Protein AF-A0A4W3HSY1-F1 (afdb_monomer_lite)

Radius of gyration: 19.66 Å; chains: 1; bounding box: 54×34×47 Å

Organism: Callorhinchus milii (NCBI:txid7868)

pLDDT: mean 84.93, std 12.86, range [58.09, 97.31]

InterPro domains:
  IPR000742 EGF-like domain [PF00008] (1-27)
  IPR000742 EGF-like domain [PS50026] (1-29)
  IPR002181 Fibrinogen, alpha/beta/gamma chain, C-terminal globular domain [PS51406] (28-95)
  IPR036056 Fibrinogen-like, C-terminal [SSF56496] (22-72)

Foldseek 3Di:
DAQPWDWDDDPVGIATHCPPRQADDRPSFFGPAALDLVRVVVVVDAWDWGFHDNVRGRPDGTDTDTRHNPDDDPDPPDPDDPDPPDPDPPDDDDD

Secondary structure (DSSP, 8-state):
--TTPEEEEETTEEEEE-TTTTEESTTS-EESSBSSHHHHHHTTPPSEEEEE-TT-BTTSPPEEEEE-TTSPPP-PPPPPPPPP-PPPP-PPPP-

Structure (mmCIF, N/CA/C/O backbone):
data_AF-A0A4W3HSY1-F1
#
_entry.id   AF-A0A4W3HSY1-F1
#
loop_
_atom_site.group_PDB
_atom_site.id
_atom_site.type_symbol
_atom_site.label_atom_id
_atom_site.label_alt_id
_atom_site.label_comp_id
_atom_site.label_asym_id
_atom_site.label_entity_id
_atom_site.label_seq_id
_atom_site.pdbx_PDB_ins_code
_atom_site.Cartn_x
_atom_site.Cartn_y
_atom_site.Cartn_z
_atom_site.occupancy
_atom_site.B_iso_or_equiv
_atom_site.auth_seq_id
_atom_site.auth_comp_id
_atom_site.auth_asym_id
_atom_site.auth_atom_id
_atom_site.pdbx_PDB_model_num
ATOM 1 N N . CYS A 1 1 ? 12.190 -6.051 -10.191 1.00 90.69 1 CYS A N 1
ATOM 2 C CA . CYS A 1 1 ? 11.146 -5.510 -9.303 1.00 90.69 1 CYS A CA 1
ATOM 3 C C . CYS A 1 1 ? 10.907 -6.512 -8.193 1.00 90.69 1 CYS A C 1
ATOM 5 O O . CYS A 1 1 ? 11.198 -7.690 -8.381 1.00 90.69 1 CYS A O 1
ATOM 7 N N . GLU A 1 2 ? 10.449 -6.059 -7.038 1.00 91.19 2 GLU A N 1
ATOM 8 C CA . GLU A 1 2 ? 10.194 -6.918 -5.884 1.00 91.19 2 GLU A CA 1
ATOM 9 C C . GLU A 1 2 ? 8.796 -7.558 -5.969 1.00 91.19 2 GLU A C 1
ATOM 11 O O . GLU A 1 2 ? 7.979 -7.177 -6.807 1.00 91.19 2 GLU A O 1
ATOM 16 N N . HIS A 1 3 ? 8.546 -8.582 -5.147 1.00 89.19 3 HIS A N 1
ATOM 17 C CA . HIS A 1 3 ? 7.258 -9.302 -5.029 1.00 89.19 3 HIS A CA 1
ATOM 18 C C . HIS A 1 3 ? 6.640 -9.795 -6.343 1.00 89.19 3 HIS A C 1
ATOM 20 O O . HIS A 1 3 ? 5.421 -9.869 -6.478 1.00 89.19 3 HIS A O 1
ATOM 26 N N . GLY A 1 4 ? 7.483 -10.163 -7.310 1.00 90.88 4 GLY A N 1
ATOM 27 C CA . GLY A 1 4 ? 7.026 -10.690 -8.595 1.00 90.88 4 GLY A CA 1
ATOM 28 C C . GLY A 1 4 ? 6.533 -9.627 -9.577 1.00 90.88 4 GLY A C 1
ATOM 29 O O . GLY A 1 4 ? 5.901 -9.994 -10.561 1.00 90.88 4 GLY A O 1
ATOM 30 N N . GLY A 1 5 ? 6.824 -8.342 -9.341 1.00 94.44 5 GLY A N 1
ATOM 31 C CA . GLY A 1 5 ? 6.564 -7.294 -10.328 1.00 94.44 5 GLY A CA 1
ATOM 32 C C . GLY A 1 5 ? 7.336 -7.527 -11.631 1.00 94.44 5 GLY A C 1
ATOM 33 O O . GLY A 1 5 ? 8.509 -7.925 -11.611 1.00 94.44 5 GLY A O 1
ATOM 34 N N . GLU A 1 6 ? 6.692 -7.266 -12.767 1.00 97.06 6 GLU A N 1
ATOM 35 C CA . GLU A 1 6 ? 7.317 -7.434 -14.078 1.00 97.06 6 GLU A CA 1
ATOM 36 C C . GLU A 1 6 ? 8.278 -6.276 -14.349 1.00 97.06 6 GLU A C 1
ATOM 38 O O . GLU A 1 6 ? 7.927 -5.104 -14.224 1.00 97.06 6 GLU A O 1
ATOM 43 N N . CYS A 1 7 ? 9.518 -6.607 -14.702 1.00 96.88 7 CYS A N 1
ATOM 44 C CA . CYS A 1 7 ? 10.554 -5.624 -14.980 1.00 96.88 7 CYS A CA 1
ATOM 45 C C . CYS A 1 7 ? 10.732 -5.465 -16.486 1.00 96.88 7 CYS A C 1
ATOM 47 O O . CYS A 1 7 ? 11.060 -6.430 -17.176 1.00 96.88 7 CYS A O 1
ATOM 49 N N . SER A 1 8 ? 10.614 -4.234 -16.971 1.00 96.31 8 SER A N 1
ATOM 50 C CA . SER A 1 8 ? 11.009 -3.854 -18.326 1.00 96.31 8 SER A CA 1
ATOM 51 C C . SER A 1 8 ? 12.137 -2.827 -18.257 1.00 96.31 8 SER A C 1
ATOM 53 O O . SER A 1 8 ? 12.108 -1.904 -17.445 1.00 96.31 8 SER A O 1
ATOM 55 N N . GLN A 1 9 ? 13.171 -2.993 -19.081 1.00 96.62 9 GLN A N 1
ATOM 56 C CA . GLN A 1 9 ? 14.327 -2.095 -19.120 1.00 96.62 9 GLN A CA 1
ATOM 57 C C . GLN A 1 9 ? 14.581 -1.607 -20.545 1.00 96.62 9 GLN A C 1
ATOM 59 O O . GLN A 1 9 ? 14.482 -2.369 -21.506 1.00 96.62 9 GLN A O 1
ATOM 64 N N . THR A 1 10 ? 14.950 -0.334 -20.661 1.00 93.75 10 THR A N 1
ATOM 65 C CA . THR A 1 10 ? 15.478 0.285 -21.880 1.00 93.75 10 THR A CA 1
ATOM 66 C C . THR A 1 10 ? 16.879 0.846 -21.618 1.00 93.75 10 THR A C 1
ATOM 68 O O . THR A 1 10 ? 17.394 0.792 -20.503 1.00 93.75 10 THR A O 1
ATOM 71 N N . TRP A 1 11 ? 17.517 1.412 -22.644 1.00 92.81 11 TRP A N 1
ATOM 72 C CA . TRP A 1 11 ? 18.855 2.003 -22.526 1.00 92.81 11 TRP A CA 1
ATOM 73 C C . TRP A 1 11 ? 18.922 3.214 -21.576 1.00 92.81 11 TRP A C 1
ATOM 75 O O . TRP A 1 11 ? 20.010 3.567 -21.129 1.00 92.81 11 TRP A O 1
ATOM 85 N N . SER A 1 12 ? 17.786 3.848 -21.267 1.00 92.00 12 SER A N 1
ATOM 86 C CA . SER A 1 12 ? 17.710 5.063 -20.447 1.00 92.00 12 SER A CA 1
ATOM 87 C C . SER A 1 12 ? 17.016 4.866 -19.096 1.00 92.00 12 SER A C 1
ATOM 89 O O . SER A 1 12 ? 16.845 5.840 -18.366 1.00 92.00 12 SER A O 1
ATOM 91 N N . GLY A 1 13 ? 16.581 3.651 -18.750 1.00 93.75 13 GLY A N 1
ATOM 92 C CA . GLY A 1 13 ? 15.909 3.407 -17.473 1.00 93.75 13 GLY A CA 1
ATOM 93 C C . GLY A 1 13 ? 15.213 2.056 -17.371 1.00 93.75 13 GLY A C 1
ATOM 94 O O . GLY A 1 13 ? 15.277 1.226 -18.278 1.00 93.75 13 GLY A O 1
ATOM 95 N N . PHE A 1 14 ? 14.528 1.849 -16.250 1.00 95.81 14 PHE A N 1
ATOM 96 C CA . PHE A 1 14 ? 13.719 0.664 -15.987 1.00 95.81 14 PHE A CA 1
ATOM 97 C C . PHE A 1 14 ? 12.318 1.067 -15.524 1.00 95.81 14 PHE A C 1
ATOM 99 O O . PHE A 1 14 ? 12.102 2.173 -15.032 1.00 95.81 14 PHE A O 1
ATOM 106 N N . TYR A 1 15 ? 11.370 0.157 -15.696 1.00 96.00 15 TYR A N 1
ATOM 107 C CA . TYR A 1 15 ? 10.003 0.282 -15.224 1.00 96.00 15 TYR A CA 1
ATOM 108 C C . TYR A 1 15 ? 9.550 -1.043 -14.620 1.00 96.00 15 TYR A C 1
ATOM 110 O O . TYR A 1 15 ? 9.827 -2.117 -15.163 1.00 96.00 15 TYR A O 1
ATOM 118 N N . CYS A 1 16 ? 8.846 -0.940 -13.499 1.00 96.88 16 CYS A N 1
ATOM 119 C CA . CYS A 1 16 ? 8.261 -2.064 -12.798 1.00 96.88 16 CYS A CA 1
ATOM 120 C C . CYS A 1 16 ? 6.741 -2.000 -12.863 1.00 96.88 16 CYS A C 1
ATOM 122 O O . CYS A 1 16 ? 6.141 -1.061 -12.337 1.00 96.88 16 CYS A O 1
ATOM 124 N N . ASP A 1 17 ? 6.123 -3.022 -13.450 1.00 97.00 17 ASP A N 1
ATOM 125 C CA . ASP A 1 17 ? 4.691 -3.243 -13.305 1.00 97.00 17 ASP A CA 1
ATOM 126 C C . ASP A 1 17 ? 4.428 -3.995 -11.994 1.00 97.00 17 ASP A C 1
ATOM 128 O O . ASP A 1 17 ? 4.789 -5.163 -11.833 1.00 97.00 17 ASP A O 1
ATOM 132 N N . CYS A 1 18 ? 3.812 -3.302 -11.038 1.00 95.25 18 CYS A N 1
ATOM 133 C CA . CYS A 1 18 ? 3.450 -3.859 -9.736 1.00 95.25 18 CYS A CA 1
ATOM 134 C C . CYS A 1 18 ? 2.020 -4.425 -9.698 1.00 95.25 18 CYS A C 1
ATOM 136 O O . CYS A 1 18 ? 1.539 -4.815 -8.628 1.00 95.25 18 CYS A O 1
ATOM 138 N N . THR A 1 19 ? 1.304 -4.449 -10.824 1.00 95.50 19 THR A N 1
ATOM 139 C CA . THR A 1 19 ? -0.093 -4.890 -10.889 1.00 95.50 19 THR A CA 1
ATOM 140 C C . THR A 1 19 ? -0.240 -6.325 -10.386 1.00 95.50 19 THR A C 1
ATOM 142 O O . THR A 1 19 ? 0.526 -7.215 -10.733 1.00 95.50 19 THR A O 1
ATOM 145 N N . GLY A 1 20 ? -1.229 -6.558 -9.519 1.00 91.50 20 GLY A N 1
ATOM 146 C CA . GLY A 1 20 ? -1.508 -7.883 -8.954 1.00 91.50 20 GLY A CA 1
ATOM 147 C C . GLY A 1 20 ? -0.549 -8.345 -7.852 1.00 91.50 20 GLY A C 1
ATOM 148 O O . GLY A 1 20 ? -0.811 -9.374 -7.236 1.00 91.50 20 GLY A O 1
ATOM 149 N N . THR A 1 21 ? 0.507 -7.585 -7.544 1.00 90.88 21 THR A N 1
ATOM 150 C CA . THR A 1 21 ? 1.472 -7.960 -6.493 1.00 90.88 21 THR A CA 1
ATOM 151 C C . THR A 1 21 ? 0.997 -7.599 -5.083 1.00 90.88 21 THR A C 1
ATOM 153 O O . THR A 1 21 ? 1.409 -8.233 -4.118 1.00 90.88 21 THR A O 1
ATOM 156 N N . GLY A 1 22 ? 0.126 -6.590 -4.946 1.00 90.69 22 GLY A N 1
ATOM 157 C CA . GLY A 1 22 ? -0.195 -5.986 -3.644 1.00 90.69 22 GLY A CA 1
ATOM 158 C C . GLY A 1 22 ? 0.849 -4.967 -3.168 1.00 90.69 22 GLY A C 1
ATOM 159 O O . GLY A 1 22 ? 0.801 -4.533 -2.018 1.00 90.69 22 GLY A O 1
ATOM 160 N N . TYR A 1 23 ? 1.761 -4.550 -4.050 1.00 91.19 23 TYR A N 1
ATOM 161 C CA . TYR A 1 23 ? 2.804 -3.568 -3.764 1.00 91.19 23 TYR A CA 1
ATOM 162 C C . TYR A 1 23 ? 2.808 -2.421 -4.787 1.00 91.19 23 TYR A C 1
ATOM 164 O O . TYR A 1 23 ? 2.195 -2.487 -5.851 1.00 91.19 23 TYR A O 1
ATOM 172 N N . THR A 1 24 ? 3.480 -1.327 -4.440 1.00 92.25 24 THR A N 1
ATOM 173 C CA . THR A 1 24 ? 3.571 -0.076 -5.194 1.00 92.25 24 THR A CA 1
ATOM 174 C C . THR A 1 24 ? 4.961 0.562 -5.058 1.00 92.25 24 THR A C 1
ATOM 176 O O . THR A 1 24 ? 5.824 0.103 -4.305 1.00 92.25 24 THR A O 1
ATOM 179 N N . GLY A 1 25 ? 5.185 1.662 -5.777 1.00 92.75 25 GLY A N 1
ATOM 180 C CA . GLY A 1 25 ? 6.472 2.348 -5.882 1.00 92.75 25 GLY A CA 1
ATOM 181 C C . GLY A 1 25 ? 7.308 1.880 -7.071 1.00 92.75 25 GLY A C 1
ATOM 182 O O . GLY A 1 25 ? 6.943 0.943 -7.770 1.00 92.75 25 GLY A O 1
ATOM 183 N N . GLU A 1 26 ? 8.439 2.550 -7.288 1.00 94.00 26 GLU A N 1
ATOM 184 C CA . GLU A 1 26 ? 9.310 2.357 -8.459 1.00 94.00 26 GLU A CA 1
ATOM 185 C C . GLU A 1 26 ? 9.829 0.921 -8.603 1.00 94.00 26 GLU A C 1
ATOM 187 O O . GLU A 1 26 ? 9.991 0.432 -9.714 1.00 94.00 26 GLU A O 1
ATOM 192 N N . THR A 1 27 ? 10.049 0.230 -7.484 1.00 93.81 27 THR A N 1
ATOM 193 C CA . THR A 1 27 ? 10.548 -1.152 -7.450 1.00 93.81 27 THR A CA 1
ATOM 194 C C . THR A 1 27 ? 9.535 -2.153 -6.896 1.00 93.81 27 THR A C 1
ATOM 196 O O . THR A 1 27 ? 9.892 -3.312 -6.700 1.00 93.81 27 THR A O 1
ATOM 199 N N . CYS A 1 28 ? 8.283 -1.743 -6.656 1.00 93.06 28 CYS A N 1
ATOM 200 C CA . CYS A 1 28 ? 7.265 -2.543 -5.958 1.00 93.06 28 CYS A CA 1
ATOM 201 C C . CYS A 1 28 ? 7.649 -2.926 -4.513 1.00 93.06 28 CYS A C 1
ATOM 203 O O . CYS A 1 28 ? 7.281 -3.993 -4.030 1.00 93.06 28 CYS A O 1
ATOM 205 N N . HIS A 1 29 ? 8.404 -2.067 -3.823 1.00 90.50 29 HIS A N 1
ATOM 206 C CA . HIS A 1 29 ? 8.840 -2.305 -2.444 1.00 90.50 29 HIS A CA 1
ATOM 207 C C . HIS A 1 29 ? 7.775 -1.945 -1.394 1.00 90.50 29 HIS A C 1
ATOM 209 O O . HIS A 1 29 ? 7.725 -2.535 -0.318 1.00 90.50 29 HIS A O 1
ATOM 215 N N . ARG A 1 30 ? 6.915 -0.956 -1.675 1.00 90.56 30 ARG A N 1
ATOM 216 C CA . ARG A 1 30 ? 5.959 -0.438 -0.685 1.00 90.56 30 ARG A CA 1
ATOM 217 C C . ARG A 1 30 ? 4.662 -1.221 -0.729 1.00 90.56 30 ARG A C 1
ATOM 219 O O . ARG A 1 30 ? 4.088 -1.367 -1.801 1.00 90.56 30 ARG A O 1
ATOM 226 N N . SER A 1 31 ? 4.163 -1.665 0.412 1.00 91.69 31 SER A N 1
ATOM 227 C CA . SER A 1 31 ? 2.845 -2.295 0.484 1.00 91.69 31 SER A CA 1
ATOM 228 C C . SER A 1 31 ? 1.718 -1.311 0.165 1.00 91.69 31 SER A C 1
ATOM 230 O O . SER A 1 31 ? 1.829 -0.106 0.4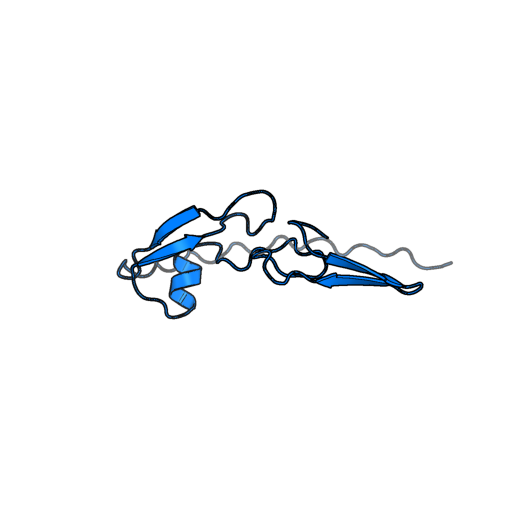03 1.00 91.69 31 SER A O 1
ATOM 232 N N . VAL A 1 32 ? 0.616 -1.822 -0.392 1.00 91.88 32 VAL A N 1
ATOM 233 C CA . VAL A 1 32 ? -0.627 -1.048 -0.578 1.00 91.88 32 VAL A CA 1
ATOM 234 C C . VAL A 1 32 ? -1.495 -1.010 0.684 1.00 91.88 32 VAL A C 1
ATOM 236 O O . VAL A 1 32 ? -2.516 -0.320 0.704 1.00 91.88 32 VAL A O 1
ATOM 239 N N . HIS A 1 33 ? -1.132 -1.778 1.712 1.00 92.94 33 HIS A N 1
ATOM 240 C CA . HIS A 1 33 ? -1.862 -1.869 2.970 1.00 92.94 33 HIS A CA 1
ATOM 241 C C . HIS A 1 33 ? -1.400 -0.800 3.964 1.00 92.94 33 HIS A C 1
ATOM 243 O O . HIS A 1 33 ? -0.255 -0.356 3.943 1.00 92.94 33 HIS A O 1
ATOM 249 N N . GLU A 1 34 ? -2.305 -0.372 4.846 1.00 94.44 34 GLU A N 1
ATOM 250 C CA . GLU A 1 34 ? -1.972 0.632 5.857 1.00 94.44 34 GLU A CA 1
ATOM 251 C C . GLU A 1 34 ? -1.043 0.067 6.923 1.00 94.44 34 GLU A C 1
ATOM 253 O O . GLU A 1 34 ? -1.149 -1.097 7.292 1.00 94.44 34 GLU A O 1
ATOM 258 N N . GLN A 1 35 ? -0.215 0.926 7.511 1.00 93.88 35 GLN A N 1
ATOM 259 C CA . GLN A 1 35 ? 0.725 0.514 8.555 1.00 93.88 35 GLN A CA 1
ATOM 26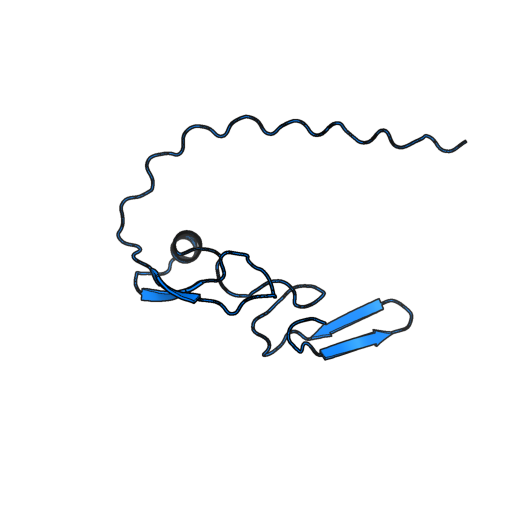0 C C . GLN A 1 35 ? 0.077 0.340 9.935 1.00 93.88 35 GLN A C 1
ATOM 262 O O . GLN A 1 35 ? 0.666 -0.251 10.838 1.00 93.88 35 GLN A O 1
ATOM 267 N N . SER A 1 36 ? -1.144 0.842 10.137 1.00 94.81 36 SER A N 1
ATOM 268 C CA . SER A 1 36 ? -1.844 0.704 11.414 1.00 94.81 36 SER A CA 1
ATOM 269 C C . SER A 1 36 ? -3.356 0.856 11.278 1.00 94.81 36 SER A C 1
ATOM 271 O O . SER A 1 36 ? -3.870 1.442 10.323 1.00 94.81 36 SER A O 1
ATOM 273 N N . CYS A 1 37 ? -4.087 0.389 12.292 1.00 95.19 37 CYS A N 1
ATOM 274 C CA . CYS A 1 37 ? -5.520 0.649 12.405 1.00 95.19 37 CYS A CA 1
ATOM 275 C C . CYS A 1 37 ? -5.842 2.150 12.498 1.00 95.19 37 CYS A C 1
ATOM 277 O O . CYS A 1 37 ?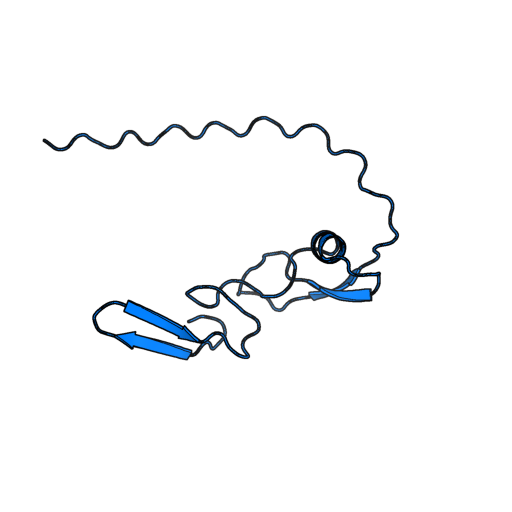 -6.881 2.584 12.012 1.00 95.19 37 CYS A O 1
ATOM 279 N N . GLU A 1 38 ? -4.956 2.965 13.070 1.00 93.62 38 GLU A N 1
ATOM 280 C CA . GLU A 1 38 ? -5.141 4.418 13.113 1.00 93.62 38 GLU A CA 1
ATOM 281 C C . GLU A 1 38 ? -5.063 5.041 11.712 1.00 93.62 38 GLU A C 1
ATOM 283 O O . GLU A 1 38 ? -5.902 5.866 11.353 1.00 93.62 38 GLU A O 1
ATOM 288 N N . ALA A 1 39 ? -4.133 4.582 10.872 1.00 93.88 39 ALA A N 1
ATOM 289 C CA . ALA A 1 39 ? -4.067 4.998 9.472 1.00 93.88 39 ALA A CA 1
ATOM 290 C C . ALA A 1 39 ? -5.335 4.584 8.699 1.00 93.88 39 ALA A C 1
ATOM 292 O O . ALA A 1 39 ? -5.918 5.396 7.976 1.00 93.88 39 ALA A O 1
ATOM 293 N N . VAL A 1 40 ? -5.844 3.368 8.935 1.00 94.81 40 VAL A N 1
ATOM 294 C CA . VAL A 1 40 ? -7.137 2.915 8.388 1.00 94.81 40 VAL A CA 1
ATOM 295 C C . VAL A 1 40 ? -8.292 3.814 8.860 1.00 94.81 40 VAL A C 1
ATOM 297 O O . VAL A 1 40 ? -9.148 4.188 8.052 1.00 94.81 40 VAL A O 1
ATOM 300 N N . LYS A 1 41 ? -8.305 4.219 10.138 1.00 93.25 41 LYS A N 1
ATOM 301 C CA . LYS A 1 41 ? -9.305 5.135 10.716 1.00 93.25 41 LYS A CA 1
ATOM 302 C C . LYS A 1 41 ? -9.269 6.507 10.045 1.00 93.25 41 LYS A C 1
ATOM 304 O O . LYS A 1 41 ? -10.319 7.018 9.660 1.00 93.25 41 LYS A O 1
ATOM 309 N N . HIS A 1 42 ? -8.082 7.081 9.841 1.00 93.31 42 HIS A N 1
ATOM 310 C CA . HIS A 1 42 ? -7.914 8.371 9.159 1.00 93.31 42 HIS A CA 1
ATOM 311 C C . HIS A 1 42 ? -8.352 8.344 7.689 1.00 93.31 42 HIS A C 1
ATOM 313 O O . HIS A 1 42 ? -8.724 9.380 7.143 1.00 93.31 42 HIS A O 1
ATOM 319 N N . LYS A 1 43 ? -8.415 7.160 7.065 1.00 93.62 43 LYS A N 1
ATOM 320 C CA . LYS A 1 43 ? -9.039 6.957 5.745 1.00 93.62 43 LYS A CA 1
ATOM 321 C C . LYS A 1 43 ? -10.571 6.832 5.786 1.00 93.62 43 LYS A C 1
ATOM 323 O O . LYS A 1 43 ? -11.176 6.453 4.784 1.00 93.62 43 LYS A O 1
ATOM 328 N N . GLY A 1 44 ? -11.208 7.130 6.921 1.00 93.31 44 GLY A N 1
ATOM 329 C CA . GLY A 1 44 ? -12.666 7.152 7.077 1.00 93.31 44 GLY A CA 1
ATOM 330 C C . GLY A 1 44 ? -13.311 5.768 7.181 1.00 93.31 44 GLY A C 1
ATOM 331 O O . GLY A 1 44 ? -14.496 5.615 6.893 1.00 93.31 44 GLY A O 1
ATOM 332 N N . ARG A 1 45 ? -12.542 4.738 7.550 1.00 94.62 45 ARG A N 1
ATOM 333 C CA . ARG A 1 45 ? -13.057 3.373 7.715 1.00 94.62 45 ARG A CA 1
ATOM 334 C C . ARG A 1 45 ? -13.649 3.172 9.111 1.00 94.62 45 ARG A C 1
ATOM 336 O O . ARG A 1 45 ? -13.176 3.739 10.093 1.00 94.62 45 ARG A O 1
ATOM 343 N N . THR A 1 46 ? -14.673 2.330 9.195 1.00 94.12 46 THR A N 1
ATOM 344 C CA . THR A 1 46 ? -15.290 1.886 10.455 1.00 94.12 46 THR A CA 1
ATOM 345 C C . THR A 1 46 ? -14.581 0.650 11.014 1.00 94.12 46 THR A C 1
ATOM 347 O O . THR A 1 46 ? -13.730 0.066 10.343 1.00 94.12 46 THR A O 1
ATOM 350 N N . SER A 1 47 ? -14.934 0.231 12.235 1.00 96.19 47 SER A N 1
ATOM 351 C CA . SER A 1 47 ? -14.411 -1.005 12.833 1.00 96.19 47 SER A CA 1
ATOM 352 C C . SER A 1 47 ? -14.623 -2.220 11.924 1.00 96.19 47 SER A C 1
ATOM 354 O O . SER A 1 47 ? -15.666 -2.338 11.279 1.00 96.19 47 SER A O 1
ATOM 356 N N . GLY A 1 48 ? -13.641 -3.121 11.876 1.00 96.00 48 GLY A N 1
ATOM 357 C CA . GLY A 1 48 ? -13.660 -4.283 10.987 1.00 96.00 48 GLY A CA 1
ATOM 358 C C . GLY A 1 48 ? -12.305 -4.980 10.887 1.00 96.00 48 GLY A C 1
ATOM 359 O O . GLY A 1 48 ? -11.341 -4.563 11.523 1.00 96.00 48 GLY A O 1
ATOM 360 N N . VAL A 1 49 ? -12.233 -6.050 10.091 1.00 97.31 49 VAL A N 1
ATOM 361 C CA . VAL A 1 49 ? -10.976 -6.763 9.812 1.00 97.31 49 VAL A CA 1
ATOM 362 C C . VAL A 1 49 ? -10.289 -6.138 8.603 1.00 97.31 49 VAL A C 1
ATOM 364 O O . VAL A 1 49 ? -10.901 -6.030 7.540 1.00 97.31 49 VAL A O 1
ATOM 367 N N . PHE A 1 50 ? -9.024 -5.753 8.757 1.00 96.00 50 PHE A N 1
ATOM 368 C CA . PHE A 1 50 ? -8.227 -5.132 7.703 1.00 96.00 50 PHE A CA 1
ATOM 369 C C . PHE A 1 50 ? -6.841 -5.779 7.598 1.00 96.00 50 PHE A C 1
ATOM 371 O O . PHE A 1 50 ? -6.284 -6.197 8.617 1.00 96.00 50 PHE A O 1
ATOM 378 N N . PRO A 1 51 ? -6.270 -5.843 6.383 1.00 94.25 51 PRO A N 1
ATOM 379 C CA . PRO A 1 51 ? -4.854 -6.112 6.198 1.00 94.25 51 PRO A CA 1
ATOM 380 C C . PRO A 1 51 ? -4.043 -4.885 6.623 1.00 94.25 51 PRO A C 1
ATOM 382 O O . PRO A 1 51 ? -4.260 -3.786 6.108 1.00 94.25 51 PRO A O 1
ATOM 385 N N . ILE A 1 52 ? -3.125 -5.085 7.561 1.00 94.00 52 ILE A N 1
ATOM 386 C CA . ILE A 1 52 ? -2.204 -4.076 8.075 1.00 94.00 52 ILE A CA 1
ATOM 387 C C . ILE A 1 52 ? -0.779 -4.543 7.815 1.00 94.00 52 ILE A C 1
ATOM 389 O O . ILE A 1 52 ? -0.451 -5.699 8.084 1.00 94.00 52 ILE A O 1
ATOM 393 N N . ASP A 1 53 ? 0.060 -3.637 7.333 1.00 93.44 53 ASP A N 1
ATOM 394 C CA . ASP A 1 53 ? 1.472 -3.883 7.069 1.00 93.44 53 ASP A CA 1
ATOM 395 C C . ASP A 1 53 ? 2.366 -2.913 7.863 1.00 93.44 53 ASP A C 1
ATOM 397 O O . ASP A 1 53 ? 2.725 -1.849 7.359 1.00 93.44 53 ASP A O 1
ATOM 401 N N . PRO A 1 54 ? 2.672 -3.211 9.142 1.00 90.69 54 PRO A N 1
ATOM 402 C CA . PRO A 1 54 ? 3.293 -2.255 10.062 1.00 90.69 54 PRO A CA 1
ATOM 403 C C . PRO A 1 54 ? 4.685 -1.769 9.660 1.00 90.69 54 PRO A C 1
ATOM 405 O O . PRO A 1 54 ? 5.062 -0.650 10.003 1.00 90.69 54 PRO A O 1
ATOM 408 N N . ASP A 1 55 ? 5.455 -2.593 8.954 1.00 85.94 55 ASP A N 1
ATOM 409 C CA . ASP A 1 55 ? 6.783 -2.229 8.455 1.00 85.94 55 ASP A CA 1
ATOM 410 C C . ASP A 1 55 ? 6.717 -1.477 7.110 1.00 85.94 55 ASP A C 1
ATOM 412 O O . ASP A 1 55 ? 7.726 -0.930 6.657 1.00 85.94 55 ASP A O 1
ATOM 416 N N . GLY A 1 56 ? 5.530 -1.410 6.488 1.00 78.88 56 GLY A N 1
ATOM 417 C CA . GLY A 1 56 ? 5.284 -0.829 5.166 1.00 78.88 56 GLY A CA 1
ATOM 418 C C . GLY A 1 56 ? 6.133 -1.446 4.054 1.00 78.88 56 GLY A C 1
ATOM 419 O O . GLY A 1 56 ? 6.266 -0.838 2.983 1.00 78.88 56 GLY A O 1
ATOM 420 N N . SER A 1 57 ? 6.751 -2.592 4.330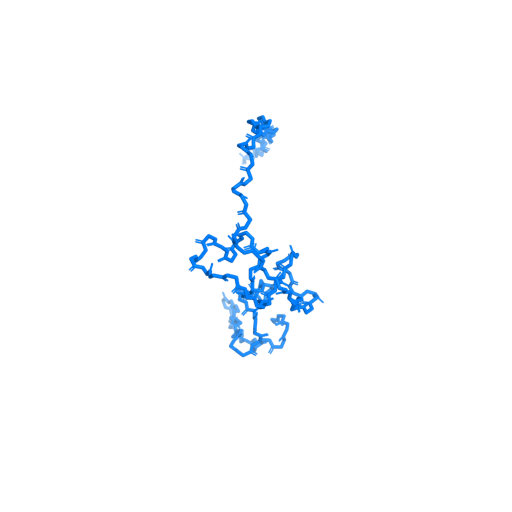 1.00 73.31 57 SER A N 1
ATOM 421 C CA . SER A 1 57 ? 7.850 -3.151 3.567 1.00 73.31 57 SER A CA 1
ATOM 422 C C . SER A 1 57 ? 7.469 -4.526 3.045 1.00 73.31 57 SER A C 1
ATOM 424 O O . SER A 1 57 ? 7.198 -5.459 3.785 1.00 73.31 57 SER A O 1
ATOM 426 N N . ALA A 1 58 ? 7.584 -4.666 1.736 1.00 62.88 58 ALA A N 1
ATOM 427 C CA . ALA A 1 58 ? 8.033 -5.839 1.004 1.00 62.88 58 ALA A CA 1
ATOM 428 C C . ALA A 1 58 ? 8.173 -7.215 1.696 1.00 62.88 58 ALA A C 1
ATOM 430 O O . ALA A 1 58 ? 7.607 -8.213 1.253 1.00 62.88 58 ALA A O 1
ATOM 431 N N . ALA A 1 59 ? 9.017 -7.305 2.725 1.00 71.06 59 ALA A N 1
ATOM 432 C CA . ALA A 1 59 ? 9.572 -8.567 3.195 1.00 71.06 59 ALA A CA 1
ATOM 433 C C . ALA A 1 59 ? 8.538 -9.490 3.861 1.00 71.06 59 ALA A C 1
ATOM 435 O O . ALA A 1 59 ? 8.712 -10.713 3.835 1.00 71.06 59 ALA A O 1
ATOM 436 N N . ALA A 1 60 ? 7.478 -8.928 4.451 1.00 77.75 60 ALA A N 1
ATOM 437 C CA . ALA A 1 60 ? 6.446 -9.672 5.160 1.00 77.75 60 ALA A CA 1
ATOM 438 C C . ALA A 1 60 ? 5.089 -9.612 4.443 1.00 77.75 60 ALA A C 1
ATOM 440 O O . ALA A 1 60 ? 4.772 -8.693 3.691 1.00 77.75 60 ALA A O 1
ATOM 441 N N . LYS A 1 61 ? 4.261 -10.638 4.681 1.00 80.69 61 LYS A N 1
ATOM 442 C CA . LYS A 1 61 ? 2.845 -10.582 4.307 1.00 80.69 61 LYS A CA 1
ATOM 443 C C . LYS A 1 61 ? 2.100 -9.687 5.302 1.00 80.69 61 LYS A C 1
ATOM 445 O O . LYS A 1 61 ? 2.371 -9.793 6.499 1.00 80.69 61 LYS A O 1
ATOM 450 N N . PRO A 1 62 ? 1.095 -8.925 4.842 1.00 89.25 62 PRO A N 1
ATOM 451 C CA . PRO A 1 62 ? 0.254 -8.131 5.725 1.00 89.25 62 PRO A CA 1
ATOM 452 C C . PRO A 1 62 ? -0.487 -9.019 6.732 1.00 89.25 62 PRO A C 1
ATOM 454 O O . PRO A 1 62 ? -0.925 -10.134 6.423 1.00 89.25 62 PRO A O 1
ATOM 457 N N . PHE A 1 63 ? -0.685 -8.491 7.934 1.00 90.94 63 PHE A N 1
ATOM 458 C CA . PHE A 1 63 ? -1.440 -9.136 8.999 1.00 90.94 63 PHE A CA 1
ATOM 459 C C . PHE A 1 63 ? -2.924 -8.809 8.867 1.00 90.94 63 PHE A C 1
ATOM 461 O O . PHE A 1 63 ? -3.304 -7.648 8.745 1.00 90.94 63 PHE A O 1
ATOM 468 N N . LEU A 1 64 ? -3.786 -9.821 8.955 1.00 95.38 64 LEU A N 1
ATOM 469 C CA . LEU A 1 64 ? -5.226 -9.606 9.078 1.00 95.38 64 LEU A CA 1
ATOM 470 C C . LEU A 1 64 ? -5.574 -9.380 10.546 1.00 95.38 64 LEU A C 1
ATOM 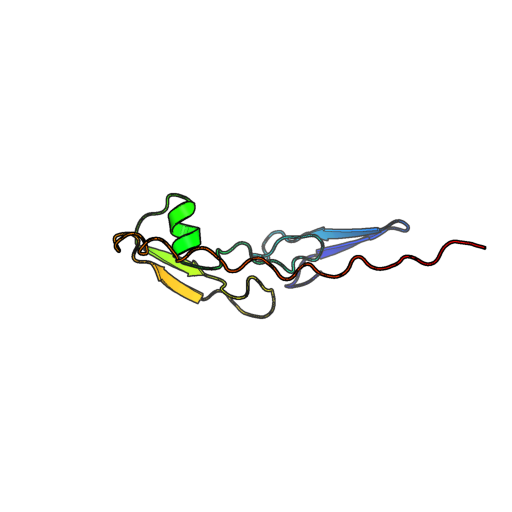472 O O . LEU A 1 64 ? -5.512 -10.307 11.354 1.00 95.38 64 LEU A O 1
ATOM 476 N N . VAL A 1 65 ? -5.947 -8.150 10.888 1.00 96.25 65 VAL A N 1
ATOM 477 C CA . VAL A 1 65 ? -6.268 -7.755 12.265 1.00 96.25 65 VAL A CA 1
ATOM 478 C C . VAL A 1 65 ? -7.646 -7.118 12.338 1.00 96.25 65 VAL A C 1
ATOM 480 O O . VAL A 1 65 ? -8.103 -6.485 11.388 1.00 96.25 65 VAL A O 1
ATOM 483 N N . TYR A 1 66 ? -8.318 -7.266 13.479 1.00 96.12 66 TYR A N 1
ATOM 484 C CA . TYR A 1 66 ? -9.531 -6.508 13.761 1.00 96.12 66 TYR A CA 1
ATOM 485 C C . TYR A 1 66 ? -9.162 -5.125 14.297 1.00 96.12 66 TYR A C 1
ATOM 487 O O . TYR A 1 66 ? -8.598 -4.997 15.383 1.00 96.12 66 TYR A O 1
ATOM 495 N N . CYS A 1 67 ? -9.508 -4.086 13.549 1.00 96.19 67 CYS A N 1
ATOM 496 C CA . CYS A 1 67 ? -9.341 -2.709 13.966 1.00 96.19 67 CYS A CA 1
ATOM 497 C C . CYS A 1 67 ? -10.603 -2.211 14.666 1.00 96.19 67 CYS A C 1
ATOM 499 O O . CYS A 1 67 ? -11.673 -2.119 14.062 1.00 96.19 67 CYS A O 1
ATOM 501 N N . ASN A 1 68 ? -10.464 -1.848 15.938 1.00 94.38 68 ASN A N 1
ATOM 502 C CA . ASN A 1 68 ? -11.519 -1.184 16.687 1.00 94.38 68 ASN A CA 1
ATOM 503 C C . ASN A 1 68 ? -11.396 0.343 16.540 1.00 94.38 68 ASN A C 1
ATOM 505 O O . ASN A 1 68 ? -10.528 0.960 17.154 1.00 94.38 68 ASN A O 1
ATOM 509 N N . MET A 1 69 ? -12.272 0.957 15.742 1.00 90.69 69 MET A N 1
ATOM 510 C CA . MET A 1 69 ? -12.229 2.397 15.449 1.00 90.69 69 MET A CA 1
ATOM 511 C C . MET A 1 69 ? -13.074 3.248 16.401 1.00 90.69 69 MET A C 1
ATOM 513 O O . MET A 1 69 ? -13.007 4.477 16.330 1.00 90.69 69 MET A O 1
ATOM 517 N N . THR A 1 70 ? -13.838 2.618 17.301 1.00 86.00 70 THR A N 1
ATOM 518 C CA . THR A 1 70 ? -14.674 3.303 18.302 1.00 86.00 70 THR A CA 1
ATOM 519 C C . THR A 1 70 ? -13.921 3.631 19.590 1.00 86.00 70 THR A C 1
ATOM 521 O O . THR A 1 70 ? -14.512 4.208 20.497 1.00 86.00 70 THR A O 1
ATOM 524 N N . GLY A 1 71 ? -12.639 3.261 19.691 1.00 73.06 71 GLY A N 1
ATOM 525 C CA . GLY A 1 71 ? -11.780 3.672 20.801 1.00 73.06 71 GLY A CA 1
ATOM 526 C C . GLY A 1 71 ? -11.650 5.195 20.878 1.00 73.06 71 GLY A C 1
ATOM 527 O O . GLY A 1 71 ? -11.663 5.876 19.842 1.00 73.06 71 GLY A O 1
ATOM 528 N N . GLU A 1 72 ? -11.546 5.709 22.106 1.00 67.25 72 GLU A N 1
ATOM 529 C CA . GLU A 1 72 ? -11.327 7.129 22.398 1.00 67.25 72 GLU A CA 1
ATOM 530 C C . GLU A 1 72 ? -10.171 7.690 21.547 1.00 67.25 72 GLU A C 1
ATOM 532 O O . GLU A 1 72 ? -9.218 6.961 21.246 1.00 67.25 72 GLU A O 1
ATOM 537 N N . PRO A 1 73 ? -10.241 8.961 21.104 1.00 63.22 73 PRO A N 1
ATOM 538 C CA . PRO A 1 73 ? -9.097 9.590 20.456 1.00 63.22 73 PRO A CA 1
ATOM 539 C C . PRO A 1 73 ? -7.879 9.494 21.389 1.00 63.22 73 PRO A C 1
ATOM 541 O O . PRO A 1 73 ? -8.049 9.654 22.602 1.00 63.22 73 PRO A O 1
ATOM 544 N N . PRO A 1 74 ? -6.667 9.223 20.864 1.00 62.91 74 PRO A N 1
ATOM 545 C CA . PRO A 1 74 ? -5.476 9.242 21.696 1.00 62.91 74 PRO A CA 1
ATOM 546 C C . PRO A 1 74 ? -5.429 10.586 22.425 1.00 62.91 74 PRO A C 1
ATOM 548 O O . PRO A 1 74 ? -5.631 11.637 21.811 1.00 62.91 74 PRO A O 1
ATOM 551 N N . SER A 1 75 ? -5.223 10.536 23.745 1.00 58.31 75 SER A N 1
ATOM 552 C CA . SER A 1 75 ? -4.974 11.730 24.556 1.00 58.31 75 SER A CA 1
ATOM 553 C C . SER A 1 75 ? -3.952 12.600 23.815 1.00 58.31 75 SER A C 1
ATOM 555 O O . SER A 1 75 ? -3.012 12.016 23.263 1.00 58.31 75 SER A O 1
ATOM 557 N N . PRO A 1 76 ? -4.136 13.934 23.720 1.00 69.88 76 PRO 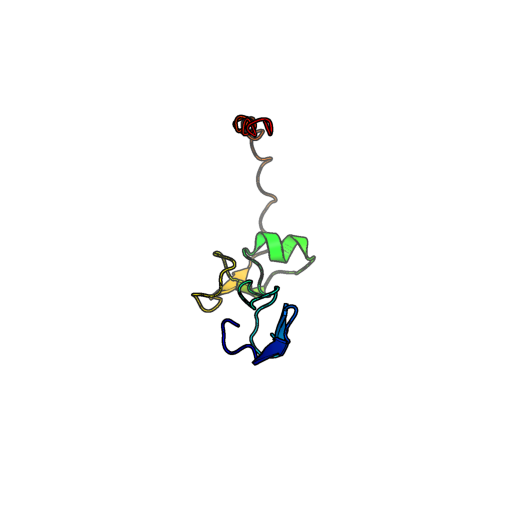A N 1
ATOM 558 C CA . PRO A 1 76 ? -3.285 14.781 22.893 1.00 69.88 76 PRO A CA 1
ATOM 559 C C . PRO A 1 76 ? -1.825 14.438 23.158 1.00 69.88 76 PRO A C 1
ATOM 561 O O . PRO A 1 76 ? -1.370 14.492 24.304 1.00 69.88 76 PRO A O 1
ATOM 564 N N . ALA A 1 77 ? -1.132 13.998 22.103 1.00 58.09 77 ALA A N 1
ATOM 565 C CA . ALA A 1 77 ? 0.257 13.599 22.217 1.00 58.09 77 ALA A CA 1
ATOM 566 C C . ALA A 1 77 ? 1.030 14.756 22.867 1.00 58.09 77 ALA A C 1
ATOM 568 O O . ALA A 1 77 ? 0.800 15.917 22.498 1.00 58.09 77 ALA A O 1
ATOM 569 N N . PRO A 1 78 ? 1.920 14.486 23.837 1.00 68.31 78 PRO A N 1
ATOM 570 C CA . PRO A 1 78 ? 2.814 15.523 24.322 1.00 68.31 78 PRO A CA 1
ATOM 571 C C . PRO A 1 78 ? 3.549 16.133 23.117 1.00 68.31 78 PRO A C 1
ATOM 573 O O . PRO A 1 78 ? 3.824 15.411 22.150 1.00 68.31 78 PRO A O 1
ATOM 576 N N . PRO A 1 79 ? 3.836 17.449 23.133 1.00 67.94 79 PRO A N 1
ATOM 577 C CA . PRO A 1 79 ? 4.507 18.104 22.020 1.00 67.94 79 PRO A CA 1
ATOM 578 C C . PRO A 1 79 ? 5.767 17.320 21.658 1.00 67.94 79 PRO A C 1
ATOM 580 O O . PRO A 1 79 ? 6.563 16.971 22.534 1.00 67.94 79 PRO A O 1
ATOM 583 N N . SER A 1 80 ? 5.913 17.001 20.371 1.00 64.69 80 SER A N 1
ATOM 584 C CA . SER A 1 80 ? 7.072 16.264 19.882 1.00 64.69 80 SER A CA 1
ATOM 585 C C . SER A 1 80 ? 8.349 17.009 20.289 1.00 64.69 80 SER A C 1
ATOM 587 O O . SER A 1 80 ? 8.390 18.239 20.167 1.00 64.69 80 SER A O 1
ATOM 589 N N . PRO A 1 81 ? 9.395 16.311 20.767 1.00 73.50 81 PRO A N 1
ATOM 590 C CA . PRO A 1 81 ? 10.684 16.953 20.967 1.00 73.50 81 PRO A CA 1
ATOM 591 C C . PRO A 1 81 ? 11.150 17.558 19.632 1.00 73.50 81 PRO A C 1
ATOM 593 O O . PRO A 1 81 ? 10.867 16.983 18.575 1.00 73.50 81 PRO A O 1
ATOM 596 N N . PRO A 1 82 ? 11.839 18.713 19.647 1.00 65.94 82 PRO A N 1
ATOM 597 C CA . PRO A 1 82 ? 12.360 19.301 18.422 1.00 65.94 82 PRO A CA 1
ATOM 598 C C . PRO A 1 82 ? 13.257 18.278 17.721 1.00 65.94 82 PRO A C 1
ATOM 600 O O . PRO A 1 82 ? 14.132 17.679 18.352 1.00 65.94 82 PRO A O 1
ATOM 603 N N . SER A 1 83 ? 13.022 18.065 16.424 1.00 68.19 83 SER A N 1
ATOM 604 C CA . SER A 1 83 ? 13.864 17.192 15.609 1.00 68.19 83 SER A CA 1
ATOM 605 C C . SER A 1 83 ? 15.329 17.606 15.767 1.00 68.19 83 SER A C 1
ATOM 607 O O . SER A 1 83 ? 15.617 18.805 15.698 1.00 68.19 83 SER A O 1
ATOM 609 N N . PRO A 1 84 ? 16.269 16.660 15.952 1.00 69.00 84 PRO A N 1
ATOM 610 C CA . PRO A 1 84 ? 17.681 16.996 15.927 1.00 69.00 84 PRO A CA 1
ATOM 611 C C . PRO A 1 84 ? 17.987 17.609 14.562 1.00 69.00 84 PRO A C 1
ATOM 613 O O . PRO A 1 84 ? 17.796 16.968 13.527 1.00 69.00 84 PRO A O 1
ATOM 616 N N . THR A 1 85 ? 18.415 18.871 14.555 1.00 68.50 85 THR A N 1
ATOM 617 C CA . THR A 1 85 ? 18.865 19.552 13.344 1.00 68.50 85 THR A CA 1
ATOM 618 C C . THR A 1 85 ? 20.027 18.747 12.785 1.00 68.50 85 THR A C 1
ATOM 620 O O . THR A 1 85 ? 21.130 18.774 13.329 1.00 68.50 85 THR A O 1
ATOM 623 N N . GLN A 1 86 ? 19.773 17.971 11.734 1.00 65.94 86 GLN A N 1
ATOM 624 C CA . GLN A 1 86 ? 20.832 17.236 11.065 1.00 65.94 86 GLN A CA 1
ATOM 625 C C . GLN A 1 86 ? 21.808 18.283 10.503 1.00 65.94 86 GLN A C 1
ATOM 627 O O . GLN A 1 86 ? 21.360 19.211 9.817 1.00 65.94 86 GLN A O 1
ATOM 632 N N . PRO A 1 87 ? 23.112 18.223 10.831 1.00 59.25 87 PRO A N 1
ATOM 633 C CA . PRO A 1 87 ? 24.066 19.186 10.309 1.00 59.25 87 PRO A CA 1
ATOM 634 C C . PRO A 1 87 ? 24.048 19.110 8.785 1.00 59.25 87 PRO A C 1
ATOM 636 O O . PRO A 1 87 ? 24.170 18.035 8.197 1.00 59.25 87 PRO A O 1
ATOM 639 N N . ARG A 1 88 ? 23.853 20.269 8.150 1.00 64.25 88 ARG A N 1
ATOM 640 C CA . ARG A 1 88 ? 23.890 20.416 6.697 1.00 64.25 88 ARG A CA 1
ATOM 641 C C . ARG A 1 88 ? 25.214 19.826 6.192 1.00 64.25 88 ARG A C 1
ATOM 643 O O . ARG A 1 88 ? 26.258 20.285 6.658 1.00 64.25 88 ARG A O 1
ATOM 650 N N . PRO A 1 89 ? 25.205 18.862 5.256 1.00 62.00 89 PRO A N 1
ATOM 651 C CA . PRO A 1 89 ? 26.432 18.386 4.641 1.00 62.00 89 PRO A CA 1
ATOM 652 C C . PRO A 1 89 ? 27.155 19.577 4.013 1.00 62.00 89 PRO A C 1
ATOM 654 O O . PRO A 1 89 ? 26.605 20.271 3.152 1.00 62.00 89 PRO A O 1
ATOM 657 N N . THR A 1 90 ? 28.370 19.859 4.469 1.00 64.81 90 THR A N 1
ATOM 658 C CA . THR A 1 90 ? 29.272 20.782 3.787 1.00 64.81 90 THR A CA 1
ATOM 659 C C . THR A 1 90 ? 29.673 20.115 2.482 1.00 64.81 90 THR A C 1
ATOM 661 O O . THR A 1 90 ? 30.513 19.220 2.451 1.00 64.81 90 THR A O 1
ATOM 664 N N . GLN A 1 91 ? 29.016 20.509 1.396 1.00 71.25 91 GLN A N 1
ATOM 665 C CA . GLN A 1 91 ? 29.425 20.112 0.059 1.00 71.25 91 GLN A CA 1
ATOM 666 C C . GLN A 1 91 ? 30.796 20.760 -0.222 1.00 71.25 91 GLN A C 1
ATOM 668 O O . GLN A 1 91 ? 30.918 21.974 -0.034 1.00 71.25 91 GLN A O 1
ATOM 673 N N . PRO A 1 92 ? 31.835 19.998 -0.611 1.00 59.97 92 PRO A N 1
ATOM 674 C CA . PRO A 1 92 ? 33.119 20.585 -0.968 1.00 59.97 92 PRO A CA 1
ATOM 675 C C . PRO A 1 92 ? 32.956 21.452 -2.220 1.00 59.97 92 PRO A C 1
ATOM 677 O O . PRO A 1 92 ? 32.317 21.044 -3.193 1.00 59.97 92 PRO A O 1
ATOM 680 N N . SER A 1 93 ? 33.516 22.660 -2.171 1.00 60.88 93 SER A N 1
ATOM 681 C CA . SER A 1 93 ? 33.582 23.568 -3.314 1.00 60.88 93 SER A CA 1
ATOM 682 C C . SER A 1 93 ? 34.375 22.921 -4.457 1.00 60.88 93 SER A C 1
ATOM 684 O O . SER A 1 93 ? 35.429 22.340 -4.186 1.00 60.88 93 SER A O 1
ATOM 686 N N . PRO A 1 94 ? 33.915 23.012 -5.716 1.00 69.44 94 PRO A N 1
ATOM 687 C CA . PRO A 1 94 ? 34.728 22.614 -6.858 1.00 69.44 94 PRO A CA 1
ATOM 688 C C . PRO A 1 94 ? 35.907 23.586 -7.023 1.00 69.44 94 PRO A C 1
ATOM 690 O O . PRO A 1 94 ? 35.719 24.802 -6.937 1.00 69.44 94 PRO A O 1
ATOM 693 N N . THR A 1 95 ? 37.103 23.023 -7.203 1.00 65.25 95 THR A N 1
ATOM 694 C CA . THR A 1 95 ? 38.358 23.730 -7.505 1.00 65.25 95 THR A CA 1
ATOM 695 C C . THR A 1 95 ? 38.356 24.302 -8.917 1.00 65.25 95 THR A C 1
ATOM 697 O O . THR A 1 95 ? 37.822 23.619 -9.820 1.00 65.25 95 THR A O 1
#

Sequence (95 aa):
CEHGGECSQTWSGFYCDCTGTGYTGETCHRSVHEQSCEAVKHKGRTSGVFPIDPDGSAAAKPFLVYCNMTGEPPSPAPPSPPSPTQPRPTQPSPT